Protein AF-A0A8B7DL46-F1 (afdb_monomer_lite)

pLDDT: mean 85.52, std 18.65, range [38.28, 98.0]

Sequence (141 aa):
MINSYLNKFISKFYKQSVPSTQIRLFSVIDVVVSSLRIDRLLATGLGTGRNKIELSLLSGCVKLNGKTVIDKSVEVKKGDIIDRISQENSTEEKYVLARVQLQEIGEKTNKGNIKVRLMRSKYIVIEKLNYQSSIQIESRE

Foldseek 3Di:
DPVVVVVVVVVVVVVVPDDPCPPQPKDKDKDWFLAQFPLGQVCVQLVHDSVVSLVQLCVQQKDKLNHGHNDRRDGDDAQIKIKGWDPVPADPFKTWIKIKHFHDWADADPVRIIITMIIIGNTDIDTPVCVNVVSVVSVPD

Secondary structure (DSSP, 8-state):
--HHHHHHHHHHHHHHHS--------EEEEEEES--BHHHHHHHHHT--HHHHHHHHHTT-EEETTEE---TTPBP-TT-EEEEE-TTT--SSEEEEEEEEEEEEEEEPTTS-EEEEEEEEEEEEEEGGGTTHHHHGGG--

Structure (mmCIF, N/CA/C/O backbone):
data_AF-A0A8B7DL46-F1
#
_entry.id   AF-A0A8B7DL46-F1
#
loop_
_atom_site.group_PDB
_atom_site.id
_atom_site.type_symbol
_atom_site.label_atom_id
_atom_site.label_alt_id
_atom_site.label_comp_id
_atom_site.label_asym_id
_atom_site.label_entity_id
_atom_site.label_seq_id
_atom_site.pdbx_PDB_ins_code
_atom_site.Cartn_x
_atom_site.Cartn_y
_atom_site.Cartn_z
_atom_site.occupancy
_atom_site.B_iso_or_equiv
_atom_site.auth_seq_id
_atom_site.auth_comp_id
_a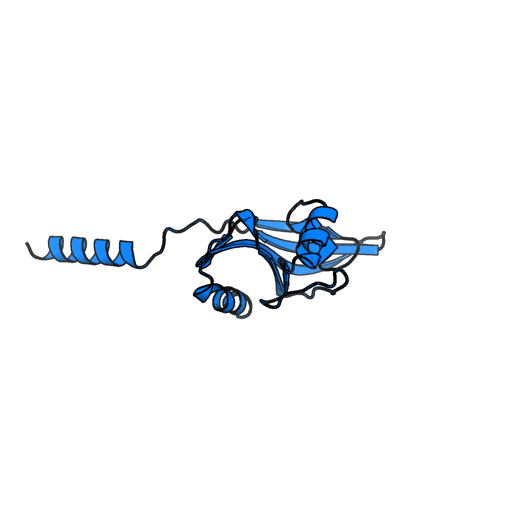tom_site.auth_asym_id
_atom_site.auth_atom_id
_atom_site.pdbx_PDB_model_num
ATOM 1 N N . MET A 1 1 ? -12.350 -18.359 -51.319 1.00 52.97 1 MET A N 1
ATOM 2 C CA . MET A 1 1 ? -10.985 -18.468 -50.744 1.00 52.97 1 MET A CA 1
ATOM 3 C C . MET A 1 1 ? -10.489 -17.207 -50.007 1.00 52.97 1 MET A C 1
ATOM 5 O O . MET A 1 1 ? -9.359 -17.204 -49.543 1.00 52.97 1 MET A O 1
ATOM 9 N N . ILE A 1 2 ? -11.312 -16.163 -49.805 1.00 47.72 2 ILE A N 1
ATOM 10 C CA . ILE A 1 2 ? -10.880 -14.880 -49.198 1.00 47.72 2 ILE A CA 1
ATOM 11 C C . ILE A 1 2 ? -11.035 -14.859 -47.658 1.00 47.72 2 ILE A C 1
ATOM 13 O O . ILE A 1 2 ? -10.224 -14.265 -46.950 1.00 47.72 2 ILE A O 1
ATOM 17 N N . ASN A 1 3 ? -12.004 -15.605 -47.114 1.00 51.69 3 ASN A N 1
ATOM 18 C CA . ASN A 1 3 ? -12.339 -15.592 -45.680 1.00 51.69 3 ASN A CA 1
ATOM 19 C C . ASN A 1 3 ? -11.274 -16.197 -44.745 1.00 51.69 3 ASN A C 1
ATOM 21 O O . ASN A 1 3 ? -11.265 -15.898 -43.553 1.00 51.69 3 ASN A O 1
ATOM 25 N N . SER A 1 4 ? -10.354 -17.027 -45.249 1.00 52.06 4 SER A N 1
ATOM 26 C CA . SER A 1 4 ? -9.302 -17.623 -44.410 1.00 52.06 4 SER A CA 1
ATOM 27 C C . SER A 1 4 ? -8.136 -16.664 -44.156 1.00 52.06 4 SER A C 1
ATOM 29 O O . SER A 1 4 ? -7.545 -16.704 -43.078 1.00 52.06 4 SER A O 1
ATOM 31 N N . TYR A 1 5 ? -7.798 -15.808 -45.125 1.00 58.50 5 TYR A N 1
ATOM 32 C CA . TYR A 1 5 ? -6.677 -14.873 -45.001 1.00 58.50 5 TYR A CA 1
ATOM 33 C C . TYR A 1 5 ? -7.036 -13.694 -44.100 1.00 58.50 5 TYR A C 1
ATOM 35 O O . TYR A 1 5 ? -6.234 -13.333 -43.245 1.00 58.50 5 TYR A O 1
ATOM 43 N N . LEU A 1 6 ? -8.269 -13.183 -44.200 1.00 54.75 6 LEU A N 1
ATOM 44 C CA . LEU A 1 6 ? -8.797 -12.168 -43.284 1.00 54.75 6 LEU A CA 1
ATOM 45 C C . LEU A 1 6 ? -8.836 -12.669 -41.834 1.00 54.75 6 LEU A C 1
ATOM 47 O O . LEU A 1 6 ? -8.336 -11.985 -40.949 1.00 54.75 6 LEU A O 1
ATOM 51 N N . ASN A 1 7 ? -9.299 -13.898 -41.587 1.00 51.91 7 ASN A N 1
ATOM 52 C CA . ASN A 1 7 ? -9.286 -14.482 -40.239 1.00 51.91 7 ASN A CA 1
ATOM 53 C C . ASN A 1 7 ? -7.864 -14.695 -39.686 1.00 51.91 7 ASN A C 1
ATOM 55 O O . ASN A 1 7 ? -7.610 -14.509 -38.493 1.00 51.91 7 ASN A O 1
ATOM 59 N N . LYS A 1 8 ? -6.895 -15.027 -40.546 1.00 55.94 8 LYS A N 1
ATOM 60 C CA . LYS A 1 8 ? -5.489 -15.169 -40.142 1.00 55.94 8 LYS A CA 1
ATOM 61 C C . LYS A 1 8 ? -4.827 -13.811 -39.878 1.00 55.94 8 LYS A C 1
ATOM 63 O O . LYS A 1 8 ? -3.992 -13.709 -38.985 1.00 55.94 8 LYS A O 1
ATOM 68 N N . PHE A 1 9 ? -5.228 -12.767 -40.605 1.00 55.97 9 PHE A N 1
ATOM 69 C CA . PHE A 1 9 ? -4.730 -11.403 -40.421 1.00 55.97 9 PHE A CA 1
ATOM 70 C C . PHE A 1 9 ? -5.315 -10.753 -39.162 1.00 55.97 9 PHE A C 1
ATOM 72 O O . PHE A 1 9 ? -4.562 -10.235 -38.342 1.00 55.97 9 PHE A O 1
ATOM 79 N N . ILE A 1 10 ? -6.628 -10.883 -38.947 1.00 55.44 10 ILE A N 1
ATOM 80 C CA . ILE A 1 10 ? -7.330 -10.385 -37.755 1.00 55.44 10 ILE A CA 1
ATOM 81 C C . ILE A 1 10 ? -6.831 -11.104 -36.496 1.00 55.44 10 ILE A C 1
ATOM 83 O O . ILE A 1 10 ? -6.529 -10.445 -35.505 1.00 55.44 10 ILE A O 1
ATOM 87 N N . SER A 1 11 ? -6.649 -12.431 -36.529 1.00 52.47 11 SER A N 1
ATOM 88 C CA . SER A 1 11 ? -6.125 -13.170 -35.366 1.00 52.47 11 SER A CA 1
ATOM 89 C C . SER A 1 11 ? -4.655 -12.863 -35.060 1.00 52.47 11 SER A C 1
ATOM 91 O O . SER A 1 11 ? -4.263 -12.881 -33.894 1.00 52.47 11 SER A O 1
ATOM 93 N N . LYS A 1 12 ? -3.841 -12.531 -36.073 1.00 51.25 12 LYS A N 1
ATOM 94 C CA . LYS A 1 12 ? -2.461 -12.060 -35.883 1.00 51.25 12 LYS A CA 1
ATOM 95 C C . LYS A 1 12 ? -2.426 -10.650 -35.286 1.00 51.25 12 LYS A C 1
ATOM 97 O O . LYS A 1 12 ? -1.637 -10.421 -34.377 1.00 51.25 12 LYS A O 1
ATOM 102 N N . PHE A 1 13 ? -3.307 -9.752 -35.734 1.00 51.47 13 PHE A N 1
ATOM 103 C CA . PHE A 1 13 ? -3.414 -8.384 -35.214 1.00 51.47 13 PHE A CA 1
ATOM 104 C C . PHE A 1 13 ? -3.956 -8.350 -33.775 1.00 51.47 13 PHE A C 1
ATOM 106 O O . PHE A 1 13 ? -3.370 -7.690 -32.922 1.00 51.47 13 PHE A O 1
ATOM 113 N N . TYR A 1 14 ? -4.998 -9.133 -33.464 1.00 48.94 14 TYR A N 1
ATOM 114 C CA . TYR A 1 14 ? -5.542 -9.244 -32.102 1.00 48.94 14 TYR A CA 1
ATOM 115 C C . TYR A 1 14 ? -4.573 -9.914 -31.121 1.00 48.94 14 TYR A C 1
ATOM 117 O O . TYR A 1 14 ? -4.563 -9.564 -29.947 1.00 48.94 14 TYR A O 1
ATOM 125 N N . LYS A 1 15 ? -3.711 -10.836 -31.573 1.00 46.59 15 LYS A N 1
ATOM 126 C CA . LYS A 1 15 ? -2.642 -11.397 -30.724 1.00 46.59 15 LYS A CA 1
ATOM 127 C C . LYS A 1 15 ? -1.505 -10.414 -30.433 1.00 46.59 15 LYS A C 1
ATOM 129 O O . LYS A 1 15 ? -0.710 -10.689 -29.541 1.00 46.59 15 LYS A O 1
ATOM 134 N N . GLN A 1 16 ? -1.411 -9.305 -31.169 1.00 48.84 16 GLN A N 1
ATOM 135 C CA . GLN A 1 16 ? -0.324 -8.330 -31.046 1.00 48.84 16 GLN A CA 1
ATOM 136 C C . GLN A 1 16 ? -0.719 -7.076 -30.246 1.00 48.84 16 GLN A C 1
ATOM 138 O O . GLN A 1 16 ? 0.164 -6.348 -29.806 1.00 48.84 16 GLN A O 1
ATOM 143 N N . SER A 1 17 ? -2.018 -6.849 -30.007 1.00 41.91 17 SER A N 1
ATOM 144 C CA . SER A 1 17 ? -2.551 -5.678 -29.290 1.00 41.91 17 SER A CA 1
ATOM 145 C C . SER A 1 17 ? -3.069 -5.953 -27.872 1.00 41.91 17 SER A C 1
ATOM 147 O O . SER A 1 17 ? -3.455 -5.017 -27.176 1.00 41.91 17 SER A O 1
ATOM 149 N N . VAL A 1 18 ? -3.036 -7.201 -27.401 1.00 50.19 18 VAL A N 1
ATOM 150 C CA . VAL A 1 18 ? -3.187 -7.526 -25.973 1.00 50.19 18 VAL A CA 1
ATOM 151 C C . VAL A 1 18 ? -1.830 -7.995 -25.459 1.00 50.19 18 VAL A C 1
ATOM 153 O O . VAL A 1 18 ? -1.423 -9.114 -25.784 1.00 50.19 18 VAL A O 1
ATOM 156 N N . PRO A 1 19 ? -1.092 -7.179 -24.682 1.00 40.50 19 PRO A N 1
ATOM 157 C CA . PRO A 1 19 ? 0.106 -7.675 -24.031 1.00 40.50 19 PRO A CA 1
ATOM 158 C C . PRO A 1 19 ? -0.345 -8.807 -23.115 1.00 40.50 19 PRO A C 1
ATOM 160 O O . PRO A 1 19 ? -1.274 -8.613 -22.330 1.00 40.50 19 PRO A O 1
ATOM 163 N N . SER A 1 20 ? 0.267 -9.983 -23.297 1.00 45.28 20 SER A N 1
ATOM 164 C CA . SER A 1 20 ? 0.169 -11.182 -22.456 1.00 45.28 20 SER A CA 1
ATOM 165 C C . SER A 1 20 ? -0.556 -10.880 -21.152 1.00 45.28 20 SER A C 1
ATOM 167 O O . SER A 1 20 ? 0.037 -10.246 -20.275 1.00 45.28 20 SER A O 1
ATOM 169 N N . THR A 1 21 ? -1.841 -11.229 -21.067 1.00 45.25 21 THR A N 1
ATOM 170 C CA . THR A 1 21 ? -2.663 -10.971 -19.887 1.00 45.25 21 THR A CA 1
ATOM 171 C C . THR A 1 21 ? -2.035 -11.712 -18.712 1.00 45.25 21 THR A C 1
ATOM 173 O O . THR A 1 21 ? -2.382 -12.850 -18.415 1.00 45.25 21 THR A O 1
ATOM 176 N N . GLN A 1 22 ? -1.062 -11.085 -18.047 1.00 48.44 22 GLN A N 1
ATOM 177 C CA . GLN A 1 22 ? -0.734 -11.423 -16.682 1.00 48.44 22 GLN A CA 1
ATOM 178 C C . GLN A 1 22 ? -2.033 -11.187 -15.942 1.00 48.44 22 GLN A C 1
ATOM 180 O O . GLN A 1 22 ? -2.533 -10.060 -15.891 1.00 48.44 22 GLN A O 1
ATOM 185 N N . ILE A 1 23 ? -2.625 -12.275 -15.472 1.00 47.09 23 ILE A N 1
ATOM 186 C CA . ILE A 1 23 ? -3.842 -12.238 -14.687 1.00 47.09 23 ILE A CA 1
ATOM 187 C C . ILE A 1 23 ? -3.524 -11.337 -13.491 1.00 47.09 23 ILE A C 1
ATOM 189 O O . ILE A 1 23 ? -2.776 -11.728 -12.594 1.00 47.09 23 ILE A O 1
ATOM 193 N N . ARG A 1 24 ? -4.029 -10.097 -13.502 1.00 56.50 24 ARG A N 1
ATOM 194 C CA . ARG A 1 24 ? -3.974 -9.216 -12.336 1.00 56.50 24 ARG A CA 1
ATOM 195 C C . ARG A 1 24 ? -4.961 -9.794 -11.336 1.00 56.50 24 ARG A C 1
ATOM 197 O O . ARG A 1 24 ? -6.135 -9.442 -11.333 1.00 56.50 24 ARG A O 1
ATOM 204 N N . LEU A 1 25 ? -4.498 -10.763 -10.555 1.00 78.25 25 LEU A N 1
ATOM 205 C CA . LEU A 1 25 ? -5.294 -11.381 -9.506 1.00 78.25 25 LEU A CA 1
ATOM 206 C C . LEU A 1 25 ? -5.410 -10.385 -8.358 1.00 78.25 25 LEU A C 1
ATOM 208 O O . LEU A 1 25 ? -4.593 -10.359 -7.436 1.00 78.25 25 LEU A O 1
ATOM 212 N N . PHE A 1 26 ? -6.428 -9.538 -8.448 1.00 87.25 26 PHE A N 1
ATOM 213 C CA . PHE A 1 26 ? -6.862 -8.739 -7.323 1.00 87.25 26 PHE A CA 1
ATOM 214 C C . PHE A 1 26 ? -7.665 -9.626 -6.376 1.00 87.25 26 PHE A C 1
ATOM 216 O O . PHE A 1 26 ? -8.565 -10.358 -6.780 1.00 87.25 26 PHE A O 1
ATOM 223 N N . SER A 1 27 ? -7.301 -9.572 -5.101 1.00 92.88 27 SER A N 1
ATOM 224 C CA . SER A 1 27 ? -8.039 -10.213 -4.019 1.00 92.88 27 SER A CA 1
ATOM 225 C C . SER A 1 27 ? -8.596 -9.131 -3.112 1.00 92.88 27 SER A C 1
ATOM 227 O O . SER A 1 27 ? -7.868 -8.218 -2.718 1.00 92.88 27 SER A O 1
ATOM 229 N N . VAL A 1 28 ? -9.877 -9.240 -2.784 1.00 95.94 28 VAL A N 1
ATOM 230 C CA . VAL A 1 28 ? -10.505 -8.407 -1.762 1.00 95.94 28 VAL A CA 1
ATOM 231 C C . VAL A 1 28 ? -10.363 -9.125 -0.428 1.00 95.94 28 VAL A C 1
ATOM 233 O O . VAL A 1 28 ? -10.632 -10.322 -0.332 1.00 95.94 28 VAL A O 1
ATOM 236 N N . ILE A 1 29 ? -9.884 -8.411 0.587 1.00 96.50 29 ILE A N 1
ATOM 237 C CA . ILE A 1 29 ? -9.722 -8.931 1.943 1.00 96.50 29 ILE A CA 1
ATOM 238 C C . ILE A 1 29 ? -10.327 -7.960 2.954 1.00 96.50 29 ILE A C 1
ATOM 240 O O . ILE A 1 29 ? -10.134 -6.749 2.855 1.00 96.50 29 ILE A O 1
ATOM 244 N N . ASP A 1 30 ? -10.998 -8.508 3.960 1.00 97.25 30 ASP A N 1
ATOM 245 C CA . ASP A 1 30 ? -11.465 -7.758 5.120 1.00 97.25 30 ASP A CA 1
ATOM 246 C C . ASP A 1 30 ? -10.488 -7.994 6.280 1.00 97.25 30 ASP A C 1
ATOM 248 O O . ASP A 1 30 ? -10.189 -9.134 6.648 1.00 97.25 30 ASP A O 1
ATOM 252 N N . VAL A 1 31 ? -9.935 -6.917 6.838 1.00 97.12 31 VAL A N 1
ATOM 253 C CA . VAL A 1 31 ? -8.919 -6.975 7.899 1.00 97.12 31 VAL A CA 1
ATOM 254 C C . VAL A 1 31 ? -9.199 -5.953 8.993 1.00 97.12 31 VAL A C 1
ATOM 256 O O . VAL A 1 31 ? -9.891 -4.959 8.792 1.00 97.12 31 VAL A O 1
ATOM 259 N N . VAL A 1 32 ? -8.638 -6.186 10.179 1.00 96.75 32 VAL A N 1
ATOM 260 C CA . VAL A 1 32 ? -8.731 -5.259 11.312 1.00 96.75 32 VAL A CA 1
ATOM 261 C C . VAL A 1 32 ? -7.366 -4.632 11.558 1.00 96.75 32 VAL A C 1
ATOM 263 O O . VAL A 1 32 ? -6.378 -5.334 11.780 1.00 96.75 32 VAL A O 1
ATOM 266 N N . VAL A 1 33 ? -7.304 -3.303 11.542 1.00 96.69 33 VAL A N 1
ATOM 267 C CA . VAL A 1 33 ? -6.078 -2.526 11.763 1.00 96.69 33 VAL A CA 1
ATOM 268 C C . VAL A 1 33 ? -6.243 -1.579 12.943 1.00 96.69 33 VAL A C 1
ATOM 270 O O . VAL A 1 33 ? -7.337 -1.120 13.241 1.00 96.69 33 VAL A O 1
ATOM 273 N N . SER A 1 34 ? -5.154 -1.269 13.642 1.00 95.56 34 SER A N 1
ATOM 274 C CA . SER A 1 34 ? -5.206 -0.329 14.772 1.00 95.56 34 SER A CA 1
ATOM 275 C C . SER A 1 34 ? -5.317 1.132 14.330 1.00 95.56 34 SER A C 1
ATOM 277 O O . SER A 1 34 ? -5.720 1.980 15.114 1.00 95.56 34 SER A O 1
ATOM 279 N N . SER A 1 35 ? -4.898 1.442 13.101 1.00 96.50 35 SER A N 1
ATOM 280 C CA . SER A 1 35 ? -4.903 2.787 12.523 1.00 96.50 35 SER A CA 1
ATOM 281 C C . SER A 1 35 ? -4.799 2.718 10.998 1.00 96.50 35 SER A C 1
ATOM 283 O O . SER A 1 35 ? -4.343 1.710 10.452 1.00 96.50 35 SER A O 1
ATOM 285 N N . LEU A 1 36 ? -5.181 3.806 10.323 1.00 97.44 36 LEU A N 1
ATOM 286 C CA . LEU A 1 36 ? -5.145 3.958 8.861 1.00 97.44 36 LEU A CA 1
ATOM 287 C C . LEU A 1 36 ? -3.792 4.463 8.338 1.00 97.44 36 LEU A C 1
ATOM 289 O O . LEU A 1 36 ? -3.709 5.110 7.299 1.00 97.44 36 LEU A O 1
ATOM 293 N N . ARG A 1 37 ? -2.710 4.197 9.070 1.00 97.44 37 ARG A N 1
ATOM 294 C CA . ARG A 1 37 ? -1.365 4.604 8.652 1.00 97.44 37 ARG A CA 1
ATOM 295 C C . ARG A 1 37 ? -0.886 3.754 7.480 1.00 97.44 37 ARG A C 1
ATOM 297 O O . ARG A 1 37 ? -1.131 2.543 7.455 1.00 97.44 37 ARG A O 1
ATOM 304 N N . ILE A 1 38 ? -0.150 4.372 6.561 1.00 97.88 38 ILE A N 1
ATOM 305 C CA . ILE A 1 38 ? 0.368 3.728 5.349 1.00 97.88 38 ILE A CA 1
ATOM 306 C C . ILE A 1 38 ? 1.213 2.487 5.659 1.00 97.88 38 ILE A C 1
ATOM 308 O O . ILE A 1 38 ? 1.027 1.443 5.037 1.00 97.88 38 ILE A O 1
ATOM 312 N N . ASP A 1 39 ? 2.082 2.554 6.670 1.00 96.75 39 ASP A N 1
ATOM 313 C CA . ASP A 1 39 ? 2.952 1.444 7.065 1.00 96.75 39 ASP A CA 1
ATOM 314 C C . ASP A 1 39 ? 2.154 0.237 7.575 1.00 96.75 39 ASP A C 1
ATOM 316 O O . ASP A 1 39 ? 2.427 -0.914 7.221 1.00 96.75 39 ASP A O 1
ATOM 320 N N . ARG A 1 40 ? 1.126 0.505 8.386 1.00 97.06 40 ARG A N 1
ATOM 321 C CA . ARG A 1 40 ? 0.239 -0.502 8.966 1.00 97.06 40 ARG A CA 1
ATOM 322 C C . ARG A 1 40 ? -0.617 -1.162 7.891 1.00 97.06 40 ARG A C 1
ATOM 324 O O . ARG A 1 40 ? -0.651 -2.391 7.827 1.00 97.06 40 ARG A O 1
ATOM 331 N N . LEU A 1 41 ? -1.283 -0.358 7.066 1.00 97.44 41 LEU A N 1
ATOM 332 C CA . LEU A 1 41 ? -2.175 -0.836 6.013 1.00 97.44 41 LEU A CA 1
ATOM 333 C C . LEU A 1 41 ? -1.421 -1.651 4.970 1.00 97.44 41 LEU A C 1
ATOM 335 O O . LEU A 1 41 ? -1.859 -2.745 4.624 1.00 97.44 41 LEU A O 1
ATOM 339 N N . LEU A 1 42 ? -0.259 -1.173 4.524 1.00 97.19 42 LEU A N 1
ATOM 340 C CA . LEU A 1 42 ? 0.543 -1.874 3.529 1.00 97.19 42 LEU A CA 1
ATOM 341 C C . LEU A 1 42 ? 1.096 -3.198 4.080 1.00 97.19 42 LEU A C 1
ATOM 343 O O . LEU A 1 42 ? 1.031 -4.221 3.398 1.00 97.19 42 LEU A O 1
ATOM 347 N N . ALA A 1 43 ? 1.567 -3.216 5.334 1.00 97.50 43 ALA A N 1
ATOM 348 C CA . ALA A 1 43 ? 2.044 -4.436 5.987 1.00 97.50 43 ALA A CA 1
ATOM 349 C C . ALA A 1 43 ? 0.935 -5.490 6.132 1.00 97.50 43 ALA A C 1
ATOM 351 O O . ALA A 1 43 ? 1.119 -6.643 5.735 1.00 97.50 43 ALA A O 1
ATOM 352 N N . THR A 1 44 ? -0.227 -5.095 6.662 1.00 97.00 44 THR A N 1
ATOM 353 C CA . THR A 1 44 ? -1.379 -5.991 6.831 1.00 97.00 44 THR A CA 1
ATOM 354 C C . THR A 1 44 ? -1.941 -6.437 5.481 1.00 97.00 44 THR A C 1
ATOM 356 O O . THR A 1 44 ? -2.206 -7.623 5.293 1.00 97.00 44 THR A O 1
ATOM 359 N N . GLY A 1 45 ? -2.061 -5.519 4.519 1.00 95.81 45 GLY A N 1
ATOM 360 C CA . GLY A 1 45 ? -2.568 -5.795 3.178 1.00 95.81 45 GLY A CA 1
ATOM 361 C C . GLY A 1 45 ? -1.700 -6.800 2.426 1.00 95.81 45 GLY A C 1
ATOM 362 O O . GLY A 1 45 ? -2.202 -7.803 1.918 1.00 95.81 45 GLY A O 1
ATOM 363 N N . LEU A 1 46 ? -0.381 -6.606 2.404 1.00 95.31 46 LEU A N 1
ATOM 364 C CA . LEU A 1 46 ? 0.534 -7.510 1.700 1.00 95.31 46 LEU A CA 1
ATOM 365 C C . LEU A 1 46 ? 0.873 -8.779 2.495 1.00 95.31 46 LEU A C 1
ATOM 367 O O . LEU A 1 46 ? 1.336 -9.764 1.912 1.00 95.31 46 LEU A O 1
ATOM 371 N N . GLY A 1 47 ? 0.600 -8.798 3.802 1.00 94.69 47 GLY A N 1
ATOM 372 C CA . GLY A 1 47 ? 1.024 -9.876 4.696 1.00 94.69 47 GLY A CA 1
ATOM 373 C C . GLY A 1 47 ? 2.542 -9.893 4.889 1.00 94.69 47 GLY A C 1
ATOM 374 O O . GLY A 1 47 ? 3.149 -10.957 4.947 1.00 94.69 47 GLY A O 1
ATOM 375 N N . THR A 1 48 ? 3.166 -8.716 4.927 1.00 93.81 48 THR A N 1
ATOM 376 C CA . THR A 1 48 ? 4.615 -8.542 5.095 1.00 93.81 48 THR A CA 1
ATOM 377 C C . THR A 1 48 ? 4.920 -7.886 6.436 1.00 93.81 48 THR A C 1
ATOM 379 O O . THR A 1 48 ? 4.157 -7.044 6.903 1.00 93.81 48 THR A O 1
ATOM 382 N N . GLY A 1 49 ? 6.061 -8.212 7.046 1.00 95.00 49 GLY A N 1
ATOM 383 C CA . GLY A 1 49 ? 6.483 -7.570 8.295 1.00 95.00 49 GLY A CA 1
ATOM 384 C C . GLY A 1 49 ? 6.688 -6.057 8.142 1.00 95.00 49 GLY A C 1
ATOM 385 O O . GLY A 1 49 ? 7.189 -5.600 7.112 1.00 95.00 49 GLY A O 1
ATOM 386 N N . ARG A 1 50 ? 6.347 -5.281 9.182 1.00 94.44 50 ARG A N 1
ATOM 387 C CA . ARG A 1 50 ? 6.463 -3.808 9.160 1.00 94.44 50 ARG A CA 1
ATOM 388 C C . ARG A 1 50 ? 7.873 -3.315 8.881 1.00 94.44 50 ARG A C 1
ATOM 390 O O . ARG A 1 50 ? 8.014 -2.372 8.119 1.00 94.44 50 ARG A O 1
ATOM 397 N N . ASN A 1 51 ? 8.896 -3.996 9.393 1.00 96.50 51 ASN A N 1
ATOM 398 C CA . ASN A 1 51 ? 10.291 -3.610 9.164 1.00 96.50 51 ASN A CA 1
ATOM 399 C C . ASN A 1 51 ? 10.627 -3.567 7.662 1.00 96.50 51 ASN A C 1
ATOM 401 O O . ASN A 1 51 ? 11.287 -2.645 7.200 1.00 96.50 51 ASN A O 1
ATOM 405 N N . LYS A 1 52 ? 10.112 -4.519 6.863 1.00 95.62 52 LYS A N 1
ATOM 406 C CA . LYS A 1 52 ? 10.311 -4.511 5.402 1.00 95.62 52 LYS A CA 1
ATOM 407 C C . LYS A 1 52 ? 9.588 -3.344 4.727 1.00 95.62 52 LYS A C 1
ATOM 409 O O . LYS A 1 52 ? 10.093 -2.802 3.745 1.00 95.62 52 LYS A O 1
ATOM 414 N N . ILE A 1 53 ? 8.411 -2.974 5.230 1.00 97.12 53 ILE A N 1
ATOM 415 C CA . ILE A 1 53 ? 7.652 -1.826 4.726 1.00 97.12 53 ILE A CA 1
ATOM 416 C C . ILE A 1 53 ? 8.356 -0.515 5.065 1.00 97.12 53 ILE A C 1
ATOM 418 O O . ILE A 1 53 ? 8.502 0.326 4.186 1.00 97.12 53 ILE A O 1
ATOM 422 N N . GLU A 1 54 ? 8.852 -0.370 6.290 1.00 96.31 54 GLU A N 1
ATOM 423 C CA . GLU A 1 54 ? 9.600 0.808 6.728 1.00 96.31 54 GLU A CA 1
ATOM 424 C C . GLU A 1 54 ? 10.868 1.018 5.899 1.00 96.31 54 GLU A C 1
ATOM 426 O O . GLU A 1 54 ? 11.076 2.107 5.372 1.00 96.31 54 GLU A O 1
ATOM 431 N N . LEU A 1 55 ? 11.652 -0.040 5.673 1.00 96.50 55 LEU A N 1
ATOM 432 C CA . LEU A 1 55 ? 12.799 0.027 4.764 1.00 96.50 55 LEU A CA 1
ATOM 433 C C . LEU A 1 55 ? 12.373 0.445 3.350 1.00 96.50 55 LEU A C 1
ATOM 435 O O . LEU A 1 55 ? 13.015 1.287 2.738 1.00 96.50 55 LEU A O 1
ATOM 439 N N . SER A 1 56 ? 11.250 -0.079 2.850 1.00 96.81 56 SER A N 1
ATOM 440 C CA . SER A 1 56 ? 10.745 0.283 1.517 1.00 96.81 56 SER A CA 1
ATOM 441 C C . SER A 1 56 ? 10.299 1.752 1.428 1.00 96.81 56 SER A C 1
ATOM 443 O O . SER A 1 56 ? 10.467 2.364 0.376 1.00 96.81 56 SER A O 1
ATOM 445 N N . LEU A 1 57 ? 9.734 2.318 2.500 1.00 96.56 57 LEU A N 1
ATOM 446 C CA . LEU A 1 57 ? 9.381 3.742 2.592 1.00 96.56 57 LEU A CA 1
ATOM 447 C C . LEU A 1 57 ? 10.644 4.612 2.565 1.00 96.56 57 LEU A C 1
ATOM 449 O O . LEU A 1 57 ? 10.742 5.527 1.750 1.00 96.56 57 LEU A O 1
ATOM 453 N N . LEU A 1 58 ? 11.639 4.278 3.392 1.00 96.25 58 LEU A N 1
ATOM 454 C CA . LEU A 1 58 ? 12.913 5.002 3.459 1.00 96.25 58 LEU A CA 1
ATOM 455 C C . LEU A 1 58 ? 13.691 4.946 2.137 1.00 96.25 58 LEU A C 1
ATOM 457 O O . LEU A 1 58 ? 14.292 5.937 1.736 1.00 96.25 58 LEU A O 1
ATOM 461 N N . SER A 1 59 ? 13.632 3.821 1.423 1.00 95.69 59 SER A N 1
ATOM 462 C CA . SER A 1 59 ? 14.246 3.662 0.098 1.00 95.69 59 SER A CA 1
ATOM 463 C C . SER A 1 59 ? 13.463 4.330 -1.043 1.00 95.69 59 SER A C 1
ATOM 465 O O . SER A 1 59 ? 13.861 4.209 -2.201 1.00 95.69 59 SER A O 1
ATOM 467 N N . GLY A 1 60 ? 12.339 5.003 -0.763 1.00 96.12 60 GLY A N 1
ATOM 468 C CA . GLY A 1 60 ? 11.516 5.665 -1.782 1.00 96.12 60 GLY A CA 1
ATOM 469 C C . GLY A 1 60 ? 10.765 4.702 -2.711 1.00 96.12 60 GLY A C 1
ATOM 470 O O . GLY A 1 60 ? 10.327 5.093 -3.795 1.00 96.12 60 GLY A O 1
ATOM 471 N N . CYS A 1 61 ? 10.606 3.442 -2.301 1.00 96.62 61 CYS A N 1
ATOM 472 C CA . CYS A 1 61 ? 9.951 2.387 -3.080 1.00 96.62 61 CYS A CA 1
ATOM 473 C C . CYS A 1 61 ? 8.433 2.357 -2.903 1.00 96.62 61 CYS A C 1
ATOM 475 O O . CYS A 1 61 ? 7.757 1.592 -3.589 1.00 96.62 61 CYS A O 1
ATOM 477 N N . VAL A 1 62 ? 7.895 3.133 -1.964 1.00 97.75 62 VAL A N 1
ATOM 478 C CA . VAL A 1 62 ? 6.459 3.197 -1.695 1.00 97.75 62 VAL A CA 1
ATOM 479 C C . VAL A 1 62 ? 5.873 4.456 -2.317 1.00 97.75 62 VAL A C 1
ATOM 481 O O . VAL A 1 62 ? 6.415 5.554 -2.178 1.00 97.75 62 VAL A O 1
ATOM 484 N N . LYS A 1 63 ? 4.753 4.289 -3.018 1.00 97.38 63 LYS A N 1
ATOM 485 C CA . LYS A 1 63 ? 4.009 5.366 -3.659 1.00 97.38 63 LYS A CA 1
ATOM 486 C C . LYS A 1 63 ? 2.566 5.369 -3.174 1.00 97.38 63 LYS A C 1
ATOM 488 O O . LYS A 1 63 ? 1.922 4.329 -3.165 1.00 97.38 63 LYS A O 1
ATOM 493 N N . LEU A 1 64 ? 2.064 6.543 -2.815 1.00 97.50 64 LEU A N 1
ATOM 494 C CA . LEU A 1 64 ? 0.659 6.803 -2.525 1.00 97.50 64 LEU A CA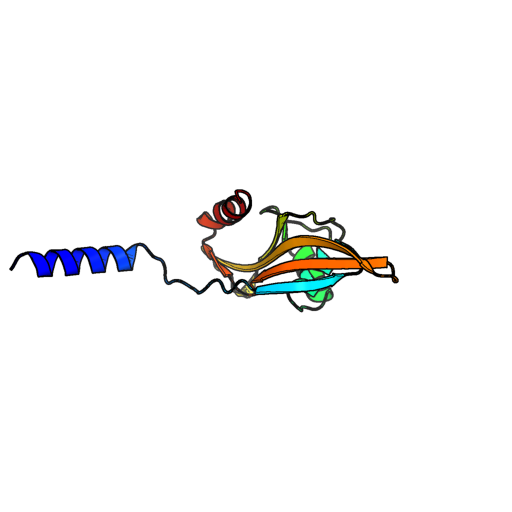 1
ATOM 495 C C . LEU A 1 64 ? 0.079 7.596 -3.695 1.00 97.50 64 LEU A C 1
ATOM 497 O O . LEU A 1 64 ? 0.569 8.684 -4.004 1.00 97.50 64 LEU A O 1
ATOM 501 N N . ASN A 1 65 ? -0.921 7.042 -4.377 1.00 96.12 65 ASN A N 1
ATOM 502 C CA . ASN A 1 65 ? -1.564 7.652 -5.545 1.00 96.12 65 ASN A CA 1
ATOM 503 C C . ASN A 1 65 ? -0.538 8.128 -6.592 1.00 96.12 65 ASN A C 1
ATOM 505 O O . ASN A 1 65 ? -0.591 9.250 -7.091 1.00 96.12 65 ASN A O 1
ATOM 509 N N . GLY A 1 66 ? 0.475 7.299 -6.861 1.00 94.88 66 GLY A N 1
ATOM 510 C CA . GLY A 1 66 ? 1.544 7.613 -7.814 1.00 94.88 66 GLY A CA 1
ATOM 511 C C . GLY A 1 66 ? 2.700 8.469 -7.272 1.00 94.88 66 GLY A C 1
ATOM 512 O O . GLY A 1 66 ? 3.770 8.490 -7.890 1.00 94.88 66 GLY A O 1
ATOM 513 N N . LYS A 1 67 ? 2.550 9.117 -6.110 1.00 96.06 67 LYS A N 1
ATOM 514 C CA . LYS A 1 67 ? 3.569 9.990 -5.502 1.00 96.06 67 LYS A CA 1
ATOM 515 C C . LYS A 1 67 ? 4.410 9.227 -4.487 1.00 96.06 67 LYS A C 1
ATOM 517 O O . LYS A 1 67 ? 3.866 8.501 -3.667 1.00 96.06 67 LYS A O 1
ATOM 522 N N . THR A 1 68 ? 5.732 9.382 -4.532 1.00 96.94 68 THR A N 1
ATOM 523 C CA . THR A 1 68 ? 6.632 8.724 -3.570 1.00 96.94 68 THR A CA 1
ATOM 524 C C . THR A 1 68 ? 6.386 9.249 -2.154 1.00 96.94 68 THR A C 1
ATOM 526 O O . THR A 1 68 ? 6.285 10.457 -1.957 1.00 96.94 68 THR A O 1
ATOM 529 N N . VAL A 1 69 ? 6.310 8.340 -1.181 1.00 96.75 69 VAL A N 1
ATOM 530 C CA . VAL A 1 69 ? 6.118 8.654 0.240 1.00 96.75 69 VAL A CA 1
ATOM 531 C C . VAL A 1 69 ? 7.252 8.040 1.050 1.00 96.75 69 VAL A C 1
ATOM 533 O O . VAL A 1 69 ? 7.575 6.869 0.873 1.00 96.75 69 VAL A O 1
ATOM 536 N N . ILE A 1 70 ? 7.830 8.841 1.945 1.00 96.50 70 ILE A N 1
ATOM 537 C CA . ILE A 1 70 ? 8.895 8.422 2.870 1.00 96.50 70 ILE A CA 1
ATOM 538 C C . ILE A 1 70 ? 8.367 8.364 4.310 1.00 96.50 70 ILE A C 1
ATOM 540 O O . ILE A 1 70 ? 8.767 7.499 5.087 1.00 96.50 70 ILE A O 1
ATOM 544 N N . ASP A 1 71 ? 7.436 9.251 4.676 1.00 96.50 71 ASP A N 1
ATOM 545 C CA . ASP A 1 71 ? 6.854 9.262 6.016 1.00 96.50 71 ASP A CA 1
ATOM 546 C C . ASP A 1 71 ? 5.899 8.072 6.226 1.00 96.50 71 ASP A C 1
ATOM 548 O O . ASP A 1 71 ? 4.866 7.927 5.572 1.00 96.50 71 ASP A O 1
ATOM 552 N N . LYS A 1 72 ? 6.238 7.226 7.202 1.00 95.06 72 LYS A N 1
ATOM 553 C CA . LYS A 1 72 ? 5.441 6.070 7.635 1.00 95.06 72 LYS A CA 1
ATOM 554 C C . LYS A 1 72 ? 4.128 6.444 8.322 1.00 95.06 72 LYS A C 1
ATOM 556 O O . LYS A 1 72 ? 3.297 5.569 8.556 1.00 95.06 72 LYS A O 1
ATOM 561 N N . SER A 1 73 ? 3.964 7.705 8.715 1.00 95.69 73 SER A N 1
ATOM 562 C CA . SER A 1 73 ? 2.812 8.197 9.474 1.00 95.69 73 SER A CA 1
ATOM 563 C C . SER A 1 73 ? 1.690 8.764 8.635 1.00 95.69 73 SER A C 1
ATOM 565 O O . SER A 1 73 ? 0.660 9.119 9.204 1.00 95.69 73 SER A O 1
ATOM 567 N N . VAL A 1 74 ? 1.855 8.792 7.313 1.00 97.44 74 VAL A N 1
ATOM 568 C CA . VAL A 1 74 ? 0.822 9.278 6.405 1.00 97.44 74 VAL A CA 1
ATOM 569 C C . VAL A 1 74 ? -0.459 8.473 6.595 1.00 97.44 74 VAL A C 1
ATOM 571 O O . VAL A 1 74 ? -0.458 7.238 6.561 1.00 97.44 74 VAL A O 1
ATOM 574 N N . GLU A 1 75 ? -1.546 9.198 6.829 1.00 97.00 75 GLU A N 1
ATOM 575 C CA . GLU A 1 75 ? -2.884 8.639 6.932 1.00 97.00 75 GLU A CA 1
ATOM 576 C C . GLU A 1 75 ? -3.452 8.383 5.534 1.00 97.00 75 GLU A C 1
ATOM 578 O O . GLU A 1 75 ? -3.396 9.245 4.657 1.00 97.00 75 GLU A O 1
ATOM 583 N N . VAL A 1 76 ? -3.988 7.182 5.343 1.00 97.31 76 VAL A N 1
ATOM 584 C CA . VAL A 1 76 ? -4.562 6.703 4.085 1.00 97.31 76 VAL A CA 1
ATOM 585 C C . VAL A 1 76 ? -6.076 6.847 4.145 1.00 97.31 76 VAL A C 1
ATOM 587 O O . VAL A 1 76 ? -6.712 6.475 5.135 1.00 97.31 76 VAL A O 1
ATOM 590 N N . LYS A 1 77 ? -6.662 7.355 3.066 1.00 97.19 77 LYS A N 1
ATOM 591 C CA . LYS A 1 77 ? -8.097 7.599 2.934 1.00 97.19 77 LYS A CA 1
ATOM 592 C C . LYS A 1 77 ? -8.755 6.551 2.044 1.00 97.19 77 LYS A C 1
ATOM 594 O O . LYS A 1 77 ? -8.101 5.842 1.283 1.00 97.19 77 LYS A O 1
ATOM 599 N N . LYS A 1 78 ? -10.081 6.450 2.144 1.00 96.50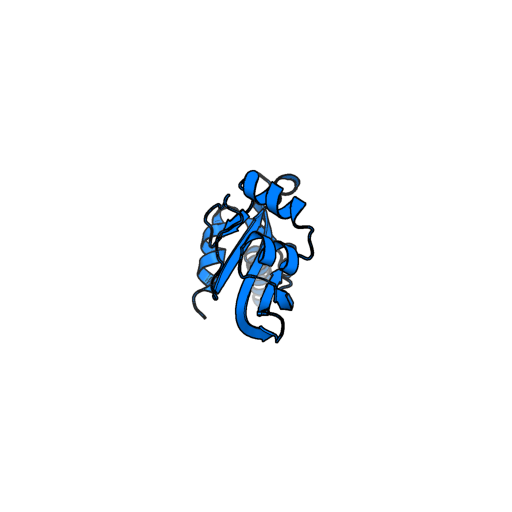 78 LYS A N 1
ATOM 600 C CA . LYS A 1 78 ? -10.878 5.628 1.227 1.00 96.50 78 LYS A CA 1
ATOM 601 C C . LYS A 1 78 ? -10.571 6.035 -0.222 1.00 96.50 78 LYS A C 1
ATOM 603 O O . LYS A 1 78 ? -10.572 7.222 -0.529 1.00 96.50 78 LYS A O 1
ATOM 608 N N . GLY A 1 79 ? -10.331 5.049 -1.079 1.00 95.38 79 GLY A N 1
ATOM 609 C CA . GLY A 1 79 ? -9.982 5.218 -2.488 1.00 95.38 79 GLY A CA 1
ATOM 610 C C . GLY A 1 79 ? -8.480 5.308 -2.761 1.00 95.38 79 GLY A C 1
ATOM 611 O O . GLY A 1 79 ? -8.076 5.063 -3.895 1.00 95.38 79 GLY A O 1
ATOM 612 N N . ASP A 1 80 ? -7.649 5.585 -1.750 1.00 97.06 80 ASP A N 1
ATOM 613 C CA . ASP A 1 80 ? -6.204 5.703 -1.946 1.00 97.06 80 ASP A CA 1
ATOM 614 C C . ASP A 1 80 ? -5.571 4.370 -2.364 1.00 97.06 80 ASP A C 1
ATOM 616 O O . ASP A 1 80 ? -5.884 3.298 -1.831 1.00 97.06 80 ASP A O 1
ATOM 620 N N . ILE A 1 81 ? -4.615 4.475 -3.285 1.00 96.62 81 ILE A N 1
ATOM 621 C CA . ILE A 1 81 ? -3.825 3.381 -3.841 1.00 96.62 81 ILE A CA 1
ATOM 622 C C . ILE A 1 81 ? -2.398 3.487 -3.312 1.00 96.62 81 ILE A C 1
ATOM 624 O O . ILE A 1 81 ? -1.716 4.498 -3.490 1.00 96.62 81 ILE A O 1
ATOM 628 N N . ILE A 1 82 ? -1.926 2.414 -2.691 1.00 97.50 82 ILE A N 1
ATOM 629 C CA . ILE A 1 82 ? -0.574 2.276 -2.166 1.00 97.50 82 ILE A CA 1
ATOM 630 C C . ILE A 1 82 ? 0.159 1.222 -2.991 1.00 97.50 82 ILE A C 1
ATOM 632 O O . ILE A 1 82 ? -0.198 0.044 -2.966 1.00 97.50 82 ILE A O 1
ATOM 636 N N . ASP A 1 83 ? 1.224 1.638 -3.664 1.00 97.31 83 ASP A N 1
ATOM 637 C CA . ASP A 1 83 ? 2.101 0.766 -4.433 1.00 97.31 83 ASP A CA 1
ATOM 638 C C . ASP A 1 83 ? 3.452 0.610 -3.737 1.00 97.31 83 ASP A C 1
ATOM 640 O O . ASP A 1 83 ? 4.077 1.584 -3.323 1.00 97.31 83 ASP A O 1
ATOM 644 N N . ARG A 1 84 ? 3.937 -0.628 -3.644 1.00 97.38 84 ARG A N 1
ATOM 645 C CA . ARG A 1 84 ? 5.304 -0.959 -3.234 1.00 97.38 84 ARG A CA 1
ATOM 646 C C . ARG A 1 84 ? 6.056 -1.525 -4.427 1.00 97.38 84 ARG A C 1
ATOM 648 O O . ARG A 1 84 ? 5.780 -2.644 -4.851 1.00 97.38 84 ARG A O 1
ATOM 655 N N . ILE A 1 85 ? 7.036 -0.784 -4.921 1.00 96.75 85 ILE A N 1
ATOM 656 C CA . ILE A 1 85 ? 7.893 -1.181 -6.038 1.00 96.75 85 ILE A CA 1
ATOM 657 C C . ILE A 1 85 ? 9.038 -2.061 -5.521 1.00 96.75 85 ILE A C 1
ATOM 659 O O . ILE A 1 85 ? 9.689 -1.752 -4.524 1.00 96.75 85 ILE A O 1
ATOM 663 N N . SER A 1 86 ? 9.292 -3.172 -6.203 1.00 95.06 86 SER A N 1
ATOM 664 C CA . SER A 1 86 ? 10.447 -4.034 -5.971 1.00 95.06 86 SER A CA 1
ATOM 665 C C . SER A 1 86 ? 11.638 -3.499 -6.764 1.00 95.06 86 SER A C 1
ATOM 667 O O . SER A 1 86 ? 11.623 -3.548 -7.991 1.00 95.06 86 SER A O 1
ATOM 669 N N . GLN A 1 87 ? 12.661 -2.977 -6.082 1.00 91.50 87 GLN A N 1
ATOM 670 C CA . GLN A 1 87 ? 13.882 -2.491 -6.742 1.00 91.50 87 GLN A CA 1
ATOM 671 C C . GLN A 1 87 ? 14.637 -3.617 -7.455 1.00 91.50 87 GLN A C 1
ATOM 673 O O . GLN A 1 87 ? 15.055 -3.434 -8.588 1.00 91.50 87 GLN A O 1
ATOM 678 N N . GLU A 1 88 ? 14.753 -4.782 -6.816 1.00 91.31 88 GLU A N 1
ATOM 679 C CA . GLU A 1 88 ? 15.485 -5.948 -7.335 1.00 91.31 88 GLU A CA 1
ATOM 680 C C . GLU A 1 88 ? 14.867 -6.544 -8.613 1.00 91.31 88 GLU A C 1
ATOM 682 O O . GLU A 1 88 ? 15.595 -7.000 -9.486 1.00 91.31 88 GLU A O 1
ATOM 687 N N . ASN A 1 89 ? 13.534 -6.531 -8.738 1.00 91.81 89 ASN A N 1
ATOM 688 C CA . ASN A 1 89 ? 12.834 -7.163 -9.863 1.00 91.81 89 ASN A CA 1
ATOM 689 C C . ASN A 1 89 ? 12.433 -6.165 -10.958 1.00 91.81 89 ASN A C 1
ATOM 691 O O . ASN A 1 89 ? 11.995 -6.574 -12.032 1.00 91.81 89 ASN A O 1
ATOM 695 N N . SER A 1 90 ? 12.511 -4.862 -10.682 1.00 92.19 90 SER A N 1
ATOM 696 C CA . SER A 1 90 ? 12.188 -3.837 -11.675 1.00 92.19 90 SER A CA 1
ATOM 697 C C . SER A 1 90 ? 13.341 -3.659 -12.658 1.00 92.19 90 SER A C 1
ATOM 699 O O . SER A 1 90 ? 14.507 -3.789 -12.301 1.00 92.19 90 SER A O 1
ATOM 701 N N . THR A 1 91 ? 13.011 -3.309 -13.897 1.00 93.94 91 THR A N 1
ATOM 702 C CA . THR A 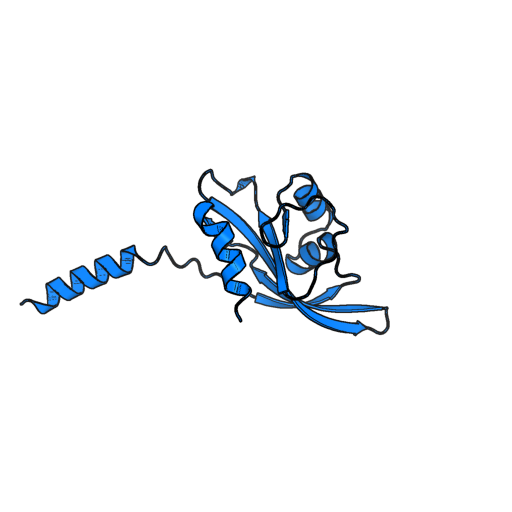1 91 ? 13.989 -3.015 -14.951 1.00 93.94 91 THR A CA 1
ATOM 703 C C . THR A 1 91 ? 13.966 -1.526 -15.294 1.00 93.94 91 THR A C 1
ATOM 705 O O . THR A 1 91 ? 13.254 -0.733 -14.668 1.00 93.94 91 THR A O 1
ATOM 708 N N . GLU A 1 92 ? 14.734 -1.105 -16.298 1.00 90.69 92 GLU A N 1
ATOM 709 C CA . GLU A 1 92 ? 14.699 0.276 -16.792 1.00 90.69 92 GLU A CA 1
ATOM 710 C C . GLU A 1 92 ? 13.320 0.667 -17.339 1.00 90.69 92 GLU A C 1
ATOM 712 O O . GLU A 1 92 ? 12.870 1.786 -17.097 1.00 90.69 92 GLU A O 1
ATOM 717 N N . GLU A 1 93 ? 12.595 -0.274 -17.942 1.00 92.75 93 GLU A N 1
ATOM 718 C CA . GLU A 1 93 ? 11.320 -0.018 -18.625 1.00 92.75 93 GLU A CA 1
ATOM 719 C C . GLU A 1 93 ? 10.086 -0.459 -17.830 1.00 92.75 93 GLU A C 1
ATOM 721 O O . GLU A 1 93 ? 8.979 0.019 -18.087 1.00 92.75 93 GLU A O 1
ATOM 726 N N . LYS A 1 94 ? 10.243 -1.367 -16.857 1.00 92.81 94 LYS A N 1
ATOM 727 C CA . LYS A 1 94 ? 9.121 -1.989 -16.138 1.00 92.81 94 LYS A CA 1
ATOM 728 C C . LYS A 1 94 ? 9.271 -1.876 -14.628 1.00 92.81 94 LYS A C 1
ATOM 730 O O . LYS A 1 94 ? 10.353 -2.069 -14.080 1.00 92.81 94 LYS A O 1
ATOM 735 N N . TYR A 1 95 ? 8.158 -1.615 -13.953 1.00 94.94 95 TYR A N 1
ATOM 736 C CA . TYR A 1 95 ? 8.014 -1.817 -12.520 1.00 94.94 95 TYR A CA 1
ATOM 737 C C . TYR A 1 95 ? 7.432 -3.196 -12.236 1.00 94.94 95 TYR A C 1
ATOM 739 O O . TYR A 1 95 ? 6.431 -3.596 -12.832 1.00 94.94 95 TYR A O 1
ATOM 747 N N . VAL A 1 96 ? 8.032 -3.878 -11.265 1.00 95.19 96 VAL A N 1
ATOM 748 C CA . VAL A 1 96 ? 7.415 -5.006 -10.564 1.00 95.19 96 VAL A CA 1
ATOM 749 C C . VAL A 1 96 ? 6.972 -4.488 -9.204 1.00 95.19 96 VAL A C 1
ATOM 751 O O . VAL A 1 96 ? 7.804 -4.046 -8.411 1.00 95.19 96 VAL A O 1
ATOM 754 N N . LEU A 1 97 ? 5.669 -4.485 -8.935 1.00 95.25 97 LEU A N 1
ATOM 755 C CA . LEU A 1 97 ? 5.105 -3.879 -7.729 1.00 95.25 97 LEU A CA 1
ATOM 756 C C . LEU A 1 97 ? 4.012 -4.731 -7.087 1.00 95.25 97 LEU A C 1
ATOM 758 O O . LEU A 1 97 ? 3.435 -5.618 -7.710 1.00 95.25 97 LEU A O 1
ATOM 762 N N . ALA A 1 98 ? 3.719 -4.429 -5.829 1.00 95.62 98 ALA A N 1
ATOM 763 C CA . ALA A 1 98 ? 2.532 -4.889 -5.125 1.00 95.62 98 ALA A CA 1
ATOM 764 C C . ALA A 1 98 ? 1.629 -3.687 -4.828 1.00 95.62 98 ALA A C 1
ATOM 766 O O . ALA A 1 98 ? 2.138 -2.636 -4.442 1.00 95.62 98 ALA A O 1
ATOM 767 N N . ARG A 1 99 ? 0.315 -3.852 -4.978 1.00 96.38 99 ARG A N 1
ATOM 768 C CA . ARG A 1 99 ? -0.693 -2.795 -4.832 1.00 96.38 99 ARG A CA 1
ATOM 769 C C . ARG A 1 99 ? -1.678 -3.126 -3.723 1.00 96.38 99 ARG A C 1
ATOM 771 O O . ARG A 1 99 ? -2.136 -4.265 -3.620 1.00 96.38 99 ARG A O 1
ATOM 778 N N . VAL A 1 100 ? -2.036 -2.123 -2.931 1.00 97.12 100 VAL A N 1
ATOM 779 C CA . VAL A 1 100 ? -3.127 -2.162 -1.953 1.00 97.12 100 VAL A CA 1
ATOM 780 C C . VAL A 1 100 ? -3.979 -0.912 -2.135 1.00 97.12 100 VAL A C 1
ATOM 782 O O . VAL A 1 100 ? -3.453 0.190 -2.066 1.00 97.12 100 VAL A O 1
ATOM 785 N N . GLN A 1 101 ? -5.283 -1.074 -2.321 1.00 96.94 101 GLN A N 1
ATOM 786 C CA . GLN A 1 101 ? -6.254 0.014 -2.350 1.00 96.94 101 GLN A CA 1
ATOM 787 C C . GLN A 1 101 ? -7.197 -0.104 -1.153 1.00 96.94 101 GLN A C 1
ATOM 789 O O . GLN A 1 101 ? -7.723 -1.188 -0.873 1.00 96.94 101 GLN A O 1
ATOM 794 N N . LEU A 1 102 ? -7.411 1.006 -0.447 1.00 97.25 102 LEU A N 1
ATOM 795 C CA . LEU A 1 102 ? -8.359 1.069 0.663 1.00 97.25 102 LEU A CA 1
ATOM 796 C C . LEU A 1 102 ? -9.776 1.276 0.120 1.00 97.25 102 LEU A C 1
ATOM 798 O O . LEU A 1 102 ? -10.152 2.388 -0.235 1.00 97.25 102 LEU A O 1
ATOM 802 N N . GLN A 1 103 ? -10.560 0.203 0.062 1.00 96.56 103 GLN A N 1
ATOM 803 C CA . GLN A 1 103 ? -11.901 0.218 -0.527 1.00 96.56 103 GLN A CA 1
ATOM 804 C C . GLN A 1 103 ? -12.936 0.779 0.439 1.00 96.56 103 GLN A C 1
ATOM 806 O O . GLN A 1 103 ? -13.726 1.646 0.082 1.00 96.56 103 GLN A O 1
ATOM 811 N N . GLU A 1 104 ? -12.924 0.308 1.685 1.00 96.88 104 GLU A N 1
ATOM 812 C CA . GLU A 1 104 ? -13.896 0.720 2.694 1.00 96.88 104 GLU A CA 1
ATOM 813 C C . GLU A 1 104 ? -13.241 0.836 4.067 1.00 96.88 104 GLU A C 1
ATOM 815 O O . GLU A 1 104 ? -12.351 0.061 4.431 1.00 96.88 104 GLU A O 1
ATOM 820 N N . ILE A 1 105 ? -13.728 1.802 4.843 1.00 97.44 105 ILE A N 1
ATOM 821 C CA . ILE A 1 105 ? -13.411 1.975 6.256 1.00 97.44 105 ILE A CA 1
ATOM 822 C C . ILE A 1 105 ? -14.708 1.692 7.008 1.00 97.44 105 ILE A C 1
ATOM 824 O O . ILE A 1 105 ? -15.678 2.435 6.879 1.00 97.44 105 ILE A O 1
ATOM 828 N N . GLY A 1 106 ? -14.732 0.585 7.736 1.00 94.62 106 GLY A N 1
ATOM 829 C CA . GLY A 1 106 ? -15.862 0.169 8.549 1.00 94.62 106 GLY A CA 1
ATOM 830 C C . GLY A 1 106 ? -15.793 0.711 9.974 1.00 94.62 106 GLY A C 1
ATOM 831 O O . GLY A 1 106 ? -14.945 1.530 10.337 1.00 94.62 106 GLY A O 1
ATOM 832 N N . GLU A 1 107 ? -16.696 0.205 10.805 1.00 94.31 107 GLU A N 1
ATOM 833 C CA . GLU A 1 107 ? -16.810 0.613 12.201 1.00 94.31 107 GLU A CA 1
ATOM 834 C C . GLU A 1 107 ? -15.609 0.187 13.052 1.00 94.31 107 GLU A C 1
ATOM 836 O O . GLU A 1 107 ? -14.900 -0.796 12.780 1.00 94.31 107 GLU A O 1
ATOM 841 N N . LYS A 1 108 ? -15.413 0.926 14.148 1.00 95.56 108 LYS A N 1
ATOM 842 C CA . LYS A 1 108 ? -14.454 0.551 15.180 1.00 95.56 108 LYS A CA 1
ATOM 843 C C . LYS A 1 108 ? -14.983 -0.644 15.970 1.00 95.56 108 LYS A C 1
ATOM 845 O O . LYS A 1 108 ? -16.131 -0.694 16.387 1.00 95.56 108 LYS A O 1
ATOM 850 N N . THR A 1 109 ? -14.108 -1.606 16.208 1.00 95.94 109 THR A N 1
ATOM 851 C CA . THR A 1 109 ? -14.319 -2.698 17.160 1.00 95.94 109 THR A CA 1
ATOM 852 C C . THR A 1 109 ? -14.378 -2.163 18.594 1.00 95.94 109 THR A C 1
ATOM 854 O O . THR A 1 109 ? -13.838 -1.096 18.882 1.00 95.94 109 THR A O 1
ATOM 857 N N . ASN A 1 110 ? -14.898 -2.964 19.528 1.00 93.62 110 ASN A N 1
ATOM 858 C CA . ASN A 1 110 ? -14.931 -2.639 20.965 1.00 93.62 110 ASN A CA 1
ATOM 859 C C . ASN A 1 110 ? -13.544 -2.317 21.561 1.00 93.62 110 ASN A C 1
ATOM 861 O O . ASN A 1 110 ? -13.449 -1.689 22.608 1.00 93.62 110 ASN A O 1
ATOM 865 N N . LYS A 1 111 ? -12.457 -2.740 20.898 1.00 93.31 111 LYS A N 1
ATOM 866 C CA . LYS A 1 111 ? -11.063 -2.463 21.290 1.00 93.31 111 LYS A CA 1
ATOM 867 C C . LYS A 1 111 ? -10.477 -1.215 20.610 1.00 93.31 111 LYS A C 1
ATOM 869 O O . LYS A 1 111 ? -9.268 -1.019 20.646 1.00 93.31 111 LYS A O 1
ATOM 874 N N . GLY A 1 112 ? -11.292 -0.422 19.912 1.00 93.31 112 GLY A N 1
ATOM 875 C CA . GLY A 1 112 ? -10.874 0.787 19.193 1.00 93.31 112 GLY A CA 1
ATOM 876 C C . GLY A 1 112 ? -10.199 0.552 17.835 1.00 93.31 112 GLY A C 1
ATOM 877 O O . GLY A 1 112 ? -9.967 1.515 17.108 1.00 93.31 112 GLY A O 1
ATOM 878 N N . ASN A 1 113 ? -9.919 -0.701 17.454 1.00 96.62 113 ASN A N 1
ATOM 879 C CA . ASN A 1 113 ? -9.375 -1.031 16.130 1.00 96.62 113 ASN A CA 1
ATOM 880 C C . ASN A 1 113 ? -10.424 -0.835 15.031 1.00 96.62 113 ASN A C 1
ATOM 882 O O . ASN A 1 113 ? -11.611 -0.983 15.292 1.00 96.62 113 ASN A O 1
ATOM 886 N N . ILE A 1 114 ? -9.989 -0.593 13.802 1.00 97.44 114 ILE A N 1
ATOM 887 C CA . ILE A 1 114 ? -10.816 -0.240 12.649 1.00 97.44 114 ILE A CA 1
ATOM 888 C C . ILE A 1 114 ? -10.922 -1.450 11.714 1.00 97.44 114 ILE A C 1
ATOM 890 O O . ILE A 1 114 ? -9.900 -2.042 11.351 1.00 97.44 114 ILE A O 1
ATOM 894 N N . LYS A 1 115 ? -12.143 -1.825 11.320 1.00 97.44 115 LYS A N 1
ATOM 895 C CA . LYS A 1 115 ? -12.364 -2.797 10.237 1.00 97.44 115 LYS A CA 1
ATOM 896 C C . LYS A 1 115 ? -12.153 -2.096 8.897 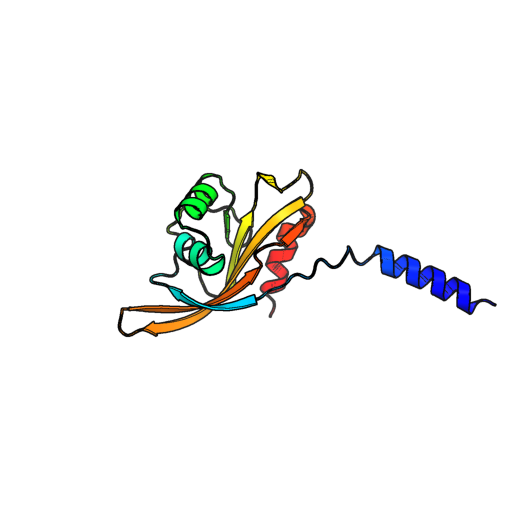1.00 97.44 115 LYS A C 1
ATOM 898 O O . LYS A 1 115 ? -12.700 -1.021 8.691 1.00 97.44 115 LYS A O 1
ATOM 903 N N . VAL A 1 116 ? -11.381 -2.681 7.991 1.00 98.00 116 VAL A N 1
ATOM 904 C CA . VAL A 1 116 ? -11.153 -2.125 6.652 1.00 98.00 116 VAL A CA 1
ATOM 905 C C . VAL A 1 116 ? -11.255 -3.210 5.593 1.00 98.00 116 VAL A C 1
ATOM 907 O O . VAL A 1 116 ? -10.834 -4.347 5.819 1.00 98.00 116 VAL A O 1
ATOM 910 N N . ARG A 1 117 ? -11.771 -2.831 4.425 1.00 98.00 117 ARG A N 1
ATOM 911 C CA . ARG A 1 117 ? -11.757 -3.656 3.219 1.00 98.00 117 ARG A CA 1
ATOM 912 C C . ARG A 1 117 ? -10.643 -3.175 2.311 1.00 98.00 117 ARG A C 1
ATOM 914 O O . ARG A 1 117 ? -10.586 -1.995 1.963 1.00 98.00 117 ARG A O 1
ATOM 921 N N . LEU A 1 118 ? -9.760 -4.085 1.926 1.00 97.38 118 LEU A N 1
ATOM 922 C CA . LEU A 1 118 ? -8.630 -3.802 1.053 1.00 97.38 118 LEU A CA 1
ATOM 923 C C . LEU A 1 118 ? -8.756 -4.613 -0.229 1.00 97.38 118 LEU A C 1
ATOM 925 O O . LEU A 1 118 ? -8.956 -5.825 -0.179 1.00 97.38 118 LEU A O 1
ATOM 929 N N . MET A 1 119 ? -8.551 -3.964 -1.368 1.00 96.19 119 MET A N 1
ATOM 930 C CA . MET A 1 119 ? -8.252 -4.661 -2.613 1.00 96.19 119 MET A CA 1
ATOM 931 C C . MET A 1 119 ? -6.738 -4.740 -2.750 1.00 96.19 119 MET A C 1
ATOM 933 O O . MET A 1 119 ? -6.054 -3.724 -2.664 1.00 96.19 119 MET A O 1
ATOM 937 N N . ARG A 1 120 ? -6.187 -5.938 -2.932 1.00 94.62 120 ARG A N 1
ATOM 938 C CA . ARG A 1 120 ? -4.738 -6.123 -3.050 1.00 94.62 120 ARG A CA 1
ATOM 939 C C . ARG A 1 120 ? -4.356 -6.965 -4.251 1.00 94.62 120 ARG A C 1
ATOM 941 O O . ARG A 1 120 ? -5.025 -7.946 -4.567 1.00 94.62 120 ARG A O 1
ATOM 948 N N . SER A 1 121 ? -3.191 -6.664 -4.803 1.00 95.31 121 SER A N 1
ATOM 949 C CA . SER A 1 121 ? -2.417 -7.582 -5.629 1.00 95.31 121 SER A CA 1
ATOM 950 C C . SER A 1 121 ? -0.982 -7.611 -5.120 1.00 95.31 121 SER A C 1
ATOM 952 O O . SER A 1 121 ? -0.365 -6.575 -4.885 1.00 95.31 121 SER A O 1
ATOM 954 N N . LYS A 1 122 ? -0.432 -8.810 -4.927 1.00 93.19 122 LYS A N 1
ATOM 955 C CA . LYS A 1 122 ? 0.947 -8.974 -4.440 1.00 93.19 122 LYS A CA 1
ATOM 956 C C . LYS A 1 122 ? 1.988 -8.877 -5.551 1.00 93.19 122 LYS A C 1
ATOM 958 O O . LYS A 1 122 ? 3.174 -8.793 -5.247 1.00 93.19 122 LYS A O 1
ATOM 963 N N . TYR A 1 123 ? 1.549 -8.926 -6.805 1.00 92.69 123 TYR A N 1
ATOM 964 C CA . TYR A 1 123 ? 2.430 -8.952 -7.958 1.00 92.69 123 TYR A CA 1
ATOM 965 C C . TYR A 1 123 ? 1.732 -8.331 -9.169 1.00 92.69 123 TYR A C 1
ATOM 967 O O . TYR A 1 123 ? 0.711 -8.827 -9.644 1.00 92.69 123 TYR A O 1
ATOM 975 N N . ILE A 1 124 ? 2.289 -7.228 -9.652 1.00 92.56 124 ILE A N 1
ATOM 976 C CA . ILE A 1 124 ? 1.881 -6.519 -10.858 1.00 92.56 124 ILE A CA 1
ATOM 977 C C . ILE A 1 124 ? 3.158 -6.167 -11.612 1.00 92.56 124 ILE A C 1
ATOM 979 O O . ILE A 1 124 ? 4.054 -5.537 -11.049 1.00 92.56 124 ILE A O 1
ATOM 983 N N . VAL A 1 125 ? 3.220 -6.532 -12.889 1.00 92.56 125 VAL A N 1
ATOM 984 C CA . VAL A 1 125 ? 4.228 -6.007 -13.812 1.00 92.56 125 VAL A CA 1
ATOM 985 C C . VAL A 1 125 ? 3.575 -4.936 -14.668 1.00 92.56 125 VAL A C 1
ATOM 987 O O . VAL A 1 125 ? 2.541 -5.171 -15.295 1.00 92.56 125 VAL A O 1
ATOM 990 N N . ILE A 1 126 ? 4.165 -3.746 -14.681 1.00 92.12 126 ILE A N 1
ATOM 991 C CA . ILE A 1 126 ? 3.661 -2.611 -15.448 1.00 92.12 126 ILE A CA 1
ATOM 992 C C . ILE A 1 126 ? 4.810 -1.840 -16.084 1.00 92.12 126 ILE A C 1
ATOM 994 O O . ILE A 1 126 ? 5.856 -1.642 -15.476 1.00 92.12 126 ILE A O 1
ATOM 998 N N . GLU A 1 127 ? 4.620 -1.388 -17.316 1.00 93.12 127 GLU A N 1
ATOM 999 C CA . GLU A 1 127 ? 5.564 -0.485 -17.972 1.00 93.12 127 GLU A CA 1
ATOM 1000 C C . GLU A 1 127 ? 5.572 0.873 -17.270 1.00 93.12 127 GLU A C 1
ATOM 1002 O O . GLU A 1 127 ? 4.515 1.419 -16.944 1.00 93.12 127 GLU A O 1
ATOM 1007 N N . LYS A 1 128 ? 6.755 1.454 -17.062 1.00 92.56 128 LYS A N 1
ATOM 1008 C CA . LYS A 1 128 ? 6.891 2.738 -16.358 1.00 92.56 128 LYS A CA 1
ATOM 1009 C C . LYS A 1 128 ? 6.119 3.859 -17.051 1.00 92.56 128 LYS A C 1
ATOM 1011 O O . LYS A 1 128 ? 5.519 4.683 -16.365 1.00 92.56 128 LYS A O 1
ATOM 1016 N N . LEU A 1 129 ? 6.067 3.840 -18.385 1.00 91.19 129 LEU A N 1
ATOM 1017 C CA . LEU A 1 129 ? 5.290 4.787 -19.190 1.00 91.19 129 LEU A CA 1
ATOM 1018 C C . LEU A 1 129 ? 3.787 4.736 -18.863 1.00 91.19 129 LEU A C 1
ATOM 1020 O O . LEU A 1 129 ? 3.118 5.763 -18.834 1.00 91.19 129 LEU A O 1
ATOM 1024 N N . ASN A 1 130 ? 3.275 3.546 -18.548 1.00 89.94 130 ASN A N 1
ATOM 1025 C CA . ASN A 1 130 ? 1.860 3.296 -18.278 1.00 89.94 130 ASN A CA 1
ATOM 1026 C C . ASN A 1 130 ? 1.504 3.374 -16.784 1.00 89.94 130 ASN A C 1
ATOM 1028 O O . ASN A 1 130 ? 0.331 3.259 -16.417 1.00 89.94 130 ASN A O 1
ATOM 1032 N N . TYR A 1 131 ? 2.494 3.581 -15.908 1.00 90.94 131 TYR A N 1
ATOM 1033 C CA . TYR A 1 131 ? 2.298 3.580 -14.460 1.00 90.94 131 TYR A CA 1
ATOM 1034 C C . TYR A 1 131 ? 1.291 4.643 -14.008 1.00 90.94 131 TYR A C 1
ATOM 1036 O O . TYR A 1 131 ? 0.343 4.313 -13.300 1.00 90.94 131 TYR A O 1
ATOM 1044 N N . GLN A 1 132 ? 1.444 5.895 -14.453 1.00 89.00 132 GLN A N 1
ATOM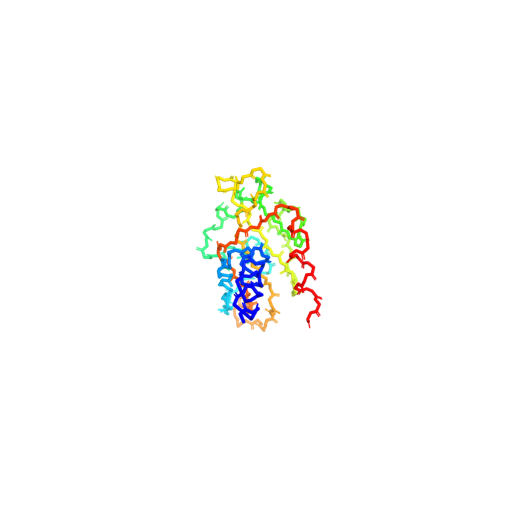 1045 C CA . GLN A 1 132 ? 0.561 6.994 -14.036 1.00 89.00 132 GLN A CA 1
ATOM 1046 C C . GLN A 1 132 ? -0.888 6.767 -14.485 1.00 89.00 132 GLN A C 1
ATOM 1048 O O . GLN A 1 132 ? -1.818 6.926 -13.695 1.00 89.00 132 GLN A O 1
ATOM 1053 N N . SER A 1 133 ? -1.080 6.299 -15.719 1.00 86.62 133 SER A N 1
ATOM 1054 C CA . SER A 1 133 ? -2.400 5.963 -16.258 1.00 86.62 133 SER A CA 1
ATOM 1055 C C . SER A 1 133 ? -3.080 4.850 -15.453 1.00 86.62 133 SER A C 1
ATOM 1057 O O . SER A 1 133 ? -4.292 4.880 -15.262 1.00 86.62 133 SER A O 1
ATOM 1059 N N . SER A 1 134 ? -2.311 3.905 -14.898 1.00 84.62 134 SER A N 1
ATOM 1060 C CA . SER A 1 134 ? -2.857 2.813 -14.077 1.00 84.62 134 SER A CA 1
ATOM 1061 C C . SER A 1 134 ? -3.407 3.232 -12.715 1.00 84.62 134 SER A C 1
ATOM 1063 O O . SER A 1 134 ? -4.058 2.419 -12.067 1.00 84.62 134 SER A O 1
ATOM 1065 N N . ILE A 1 135 ? -3.112 4.451 -12.260 1.00 84.19 135 ILE A N 1
ATOM 1066 C CA . ILE A 1 135 ? -3.640 5.007 -11.007 1.00 84.19 135 ILE A CA 1
ATOM 1067 C C . ILE A 1 135 ? -4.978 5.717 -11.261 1.00 84.19 135 ILE A C 1
ATOM 1069 O O . ILE A 1 135 ? -5.869 5.682 -10.423 1.00 84.19 135 ILE A O 1
ATOM 1073 N N . GLN A 1 136 ? -5.136 6.345 -12.431 1.00 65.62 136 GLN A N 1
ATOM 1074 C CA . GLN A 1 136 ? -6.295 7.186 -12.759 1.00 65.62 136 GLN A CA 1
ATOM 1075 C C . GLN A 1 136 ? -7.542 6.388 -13.162 1.00 65.62 136 GLN A C 1
ATOM 1077 O O . GLN A 1 136 ? -8.659 6.881 -13.014 1.00 65.62 136 GLN A O 1
ATOM 1082 N N . ILE A 1 137 ? -7.366 5.168 -13.676 1.00 57.91 137 ILE A N 1
ATOM 1083 C CA . ILE A 1 137 ? -8.477 4.316 -14.130 1.00 57.91 137 ILE A CA 1
ATOM 1084 C C . ILE A 1 137 ? -9.344 3.856 -12.943 1.00 57.91 137 ILE A C 1
ATOM 1086 O O . ILE A 1 137 ? -10.559 3.810 -13.068 1.00 57.91 137 ILE A O 1
ATOM 1090 N N . GLU A 1 138 ? -8.745 3.617 -11.773 1.00 52.38 138 GLU A N 1
ATOM 1091 C CA . GLU A 1 138 ? -9.435 3.132 -10.561 1.00 52.38 138 GLU A CA 1
ATOM 1092 C C . GLU A 1 138 ? -10.153 4.245 -9.762 1.00 52.38 138 GLU A C 1
ATOM 1094 O O . GLU A 1 138 ? -10.756 3.963 -8.733 1.00 52.38 138 GLU A O 1
ATOM 1099 N N . SER A 1 139 ? -10.094 5.513 -10.201 1.00 48.16 139 SER A N 1
ATOM 1100 C CA . SER A 1 139 ? -10.781 6.655 -9.553 1.00 48.16 139 SER A CA 1
ATOM 1101 C C . SER A 1 139 ? -12.084 7.079 -10.252 1.00 48.16 139 SER A C 1
ATOM 1103 O O . SER A 1 139 ? -12.659 8.104 -9.888 1.00 48.16 139 SER A O 1
ATOM 1105 N N . ARG A 1 140 ? -12.499 6.367 -11.310 1.00 39.47 140 ARG A N 1
ATOM 1106 C CA . ARG A 1 140 ? -13.643 6.719 -12.176 1.00 39.47 140 ARG A CA 1
ATOM 1107 C C . ARG A 1 140 ? -14.868 5.807 -12.023 1.00 39.47 140 ARG A C 1
ATOM 1109 O O . ARG A 1 140 ? -15.807 5.955 -12.801 1.00 39.47 140 ARG A O 1
ATOM 1116 N N . GLU A 1 141 ? -14.868 4.918 -11.038 1.00 38.28 141 GLU A N 1
ATOM 1117 C CA . GLU A 1 141 ? -16.022 4.096 -10.638 1.00 38.28 141 GLU A CA 1
ATOM 1118 C C . GLU A 1 141 ? -16.518 4.527 -9.255 1.00 38.28 141 GLU A C 1
ATOM 1120 O O . GLU A 1 141 ? -17.754 4.540 -9.059 1.00 38.28 141 GLU A O 1
#

Radius of gyration: 18.82 Å; chains: 1; bounding box: 32×28×72 Å